Protein AF-A0A9D6IV19-F1 (afdb_monomer)

Solvent-accessible surface area (backbone atoms only — not comparable to full-atom values): 6929 Å² total; per-residue (Å²): 130,59,71,64,55,57,51,35,51,53,50,24,34,47,25,26,71,70,64,37,38,65,62,18,19,55,35,34,44,55,46,34,57,41,35,72,70,68,50,78,76,95,52,66,68,55,47,52,52,29,46,32,53,37,36,45,75,72,73,38,57,35,92,43,70,68,36,38,43,51,41,46,41,55,41,57,73,64,26,88,88,42,74,55,30,61,28,55,39,26,51,36,44,33,52,46,41,41,31,66,64,67,68,35,68,86,68,56,87,55,84,78,57,54,82,49,61,64,84,72,87,74,76,77,123

Foldseek 3Di:
DPPVLVVLVVQLLVCLQVLVLVSNLVSLLVNLVVLLVVDDDDPLVSSLVSNLVSCVVVVFHRPDLVSVLVSLLVLVVVPPPPSNNSNLLSSLSSLQSCCQSVVPVVPDPRPPNPSNDDDPPSPRD

Structure (mmCIF, N/CA/C/O backbone):
data_AF-A0A9D6IV19-F1
#
_entry.id   AF-A0A9D6IV19-F1
#
loop_
_atom_site.group_PDB
_atom_site.id
_atom_site.type_symbol
_atom_site.label_atom_id
_atom_site.label_alt_id
_atom_site.label_comp_id
_atom_site.label_asym_id
_atom_site.label_entity_id
_atom_site.label_seq_id
_atom_site.pdbx_PDB_ins_code
_atom_site.Cartn_x
_atom_site.Cartn_y
_atom_site.Cartn_z
_atom_site.occupancy
_atom_site.B_iso_or_equiv
_atom_site.auth_seq_id
_atom_site.auth_comp_id
_atom_site.auth_asym_id
_atom_site.auth_atom_id
_atom_site.pdbx_PDB_model_num
ATOM 1 N N . MET A 1 1 ? -9.250 -0.809 21.543 1.00 53.31 1 MET A N 1
ATOM 2 C CA . MET A 1 1 ? -8.467 -1.203 20.350 1.00 53.31 1 MET A CA 1
ATOM 3 C C . MET A 1 1 ? -8.721 -2.674 20.073 1.00 53.31 1 MET A C 1
ATOM 5 O O . MET A 1 1 ? -8.645 -3.464 21.007 1.00 53.31 1 MET A O 1
ATOM 9 N N . SER A 1 2 ? -9.086 -3.036 18.842 1.00 63.41 2 SER A N 1
ATOM 10 C CA . SER A 1 2 ? -9.292 -4.441 18.468 1.00 63.41 2 SER A CA 1
ATOM 11 C C . SER A 1 2 ? -7.925 -5.093 18.252 1.00 63.41 2 SER A C 1
ATOM 13 O O . SER A 1 2 ? -7.154 -4.607 17.425 1.00 63.41 2 SER A O 1
ATOM 15 N N . ARG A 1 3 ? -7.597 -6.162 18.996 1.00 72.19 3 ARG A N 1
ATOM 16 C CA . ARG A 1 3 ? -6.304 -6.877 18.874 1.00 72.19 3 ARG A CA 1
ATOM 17 C C . ARG A 1 3 ? -6.016 -7.297 17.427 1.00 72.19 3 ARG A C 1
ATOM 19 O O . ARG A 1 3 ? -4.865 -7.334 17.010 1.00 72.19 3 ARG A O 1
ATOM 26 N N . THR A 1 4 ? -7.068 -7.547 16.654 1.00 79.00 4 THR A N 1
ATOM 27 C CA . THR A 1 4 ? -6.996 -7.990 15.264 1.00 79.00 4 THR A CA 1
ATOM 28 C C . THR A 1 4 ? -6.375 -6.946 14.334 1.00 79.00 4 THR A C 1
ATOM 30 O O . THR A 1 4 ? -5.503 -7.290 13.541 1.00 79.00 4 THR A O 1
ATOM 33 N N . SER A 1 5 ? -6.753 -5.669 14.448 1.00 75.31 5 SER A N 1
ATOM 34 C CA . SER A 1 5 ? -6.236 -4.608 13.567 1.00 75.31 5 SER A CA 1
ATOM 35 C C . SER A 1 5 ? -4.749 -4.337 13.799 1.00 75.31 5 SER A C 1
ATOM 37 O O . SER A 1 5 ? -4.007 -4.068 12.859 1.00 75.31 5 SER A O 1
ATOM 39 N N . GLU A 1 6 ? -4.292 -4.457 15.045 1.00 80.56 6 GLU A N 1
ATOM 40 C CA . GLU A 1 6 ? -2.877 -4.316 15.398 1.00 80.56 6 GLU A CA 1
ATOM 41 C C . GLU A 1 6 ? -2.034 -5.488 14.870 1.00 80.56 6 GLU A C 1
ATOM 43 O O . GLU A 1 6 ? -0.923 -5.293 14.370 1.00 80.56 6 GLU A O 1
ATOM 48 N N . THR A 1 7 ? -2.569 -6.712 14.923 1.00 86.25 7 THR A N 1
ATOM 49 C CA . THR A 1 7 ? -1.923 -7.887 14.325 1.00 86.25 7 THR A CA 1
ATOM 50 C C . THR A 1 7 ? -1.811 -7.755 12.808 1.00 86.25 7 THR A C 1
ATOM 52 O O . THR A 1 7 ? -0.736 -8.009 12.265 1.00 86.25 7 THR A O 1
ATOM 55 N N . LEU A 1 8 ? -2.878 -7.327 12.125 1.00 86.56 8 LEU A N 1
ATOM 56 C CA . LEU A 1 8 ? -2.861 -7.100 10.674 1.00 86.56 8 LEU A CA 1
ATOM 57 C C . LEU A 1 8 ? -1.839 -6.035 10.285 1.00 86.56 8 LEU A C 1
ATOM 59 O O . LEU A 1 8 ? -1.040 -6.247 9.379 1.00 86.56 8 LEU A O 1
ATOM 63 N N . PHE A 1 9 ? -1.792 -4.935 11.034 1.00 85.69 9 PHE A N 1
ATOM 64 C CA . PHE A 1 9 ? -0.808 -3.883 10.827 1.00 85.69 9 PHE A CA 1
ATOM 65 C C . PHE A 1 9 ? 0.631 -4.415 10.873 1.00 85.69 9 PHE A C 1
ATOM 67 O O . PHE A 1 9 ? 1.434 -4.176 9.972 1.00 85.69 9 PHE A O 1
ATOM 74 N N . ARG A 1 10 ? 0.956 -5.170 11.928 1.00 87.12 10 ARG A N 1
ATOM 75 C CA . ARG A 1 10 ? 2.293 -5.737 12.119 1.00 87.12 10 ARG A CA 1
ATOM 76 C C . ARG A 1 10 ? 2.663 -6.698 10.995 1.00 87.12 10 ARG A C 1
ATOM 78 O O . ARG A 1 10 ? 3.783 -6.632 10.504 1.00 87.12 10 ARG A O 1
ATOM 85 N N . ARG A 1 11 ? 1.719 -7.548 10.579 1.00 90.38 11 ARG A N 1
ATOM 86 C CA . ARG A 1 11 ? 1.904 -8.488 9.467 1.00 90.38 11 ARG A CA 1
ATOM 87 C C . ARG A 1 11 ? 2.146 -7.758 8.147 1.00 90.38 11 ARG A C 1
ATOM 89 O O . ARG A 1 11 ? 3.065 -8.134 7.436 1.00 90.38 11 ARG A O 1
ATOM 96 N N . ALA A 1 12 ? 1.396 -6.695 7.856 1.00 89.56 12 ALA A N 1
ATOM 97 C CA . ALA A 1 12 ? 1.584 -5.904 6.641 1.00 89.56 12 ALA A CA 1
ATOM 98 C C . ALA A 1 12 ? 2.958 -5.215 6.611 1.00 89.56 12 ALA A C 1
ATOM 100 O O . ALA A 1 12 ? 3.670 -5.316 5.615 1.00 89.56 12 ALA A O 1
ATOM 101 N N . SER A 1 13 ? 3.369 -4.567 7.710 1.00 88.75 13 SER A N 1
ATOM 102 C CA . SER A 1 13 ? 4.720 -3.992 7.815 1.00 88.75 13 SER A CA 1
ATOM 103 C C . SER A 1 13 ? 5.807 -5.053 7.652 1.00 88.75 13 SER A C 1
ATOM 105 O O . SER A 1 13 ? 6.755 -4.827 6.909 1.00 88.75 13 SER A O 1
ATOM 107 N N . GLN A 1 14 ? 5.659 -6.208 8.305 1.00 90.38 14 GLN A N 1
ATOM 108 C CA . GLN A 1 14 ? 6.637 -7.289 8.220 1.00 90.38 14 GLN A CA 1
ATOM 109 C C . GLN A 1 14 ? 6.726 -7.868 6.804 1.00 90.38 14 GLN A C 1
ATOM 111 O O . GLN A 1 14 ? 7.829 -8.071 6.322 1.00 90.38 14 GLN A O 1
ATOM 116 N N . ALA A 1 15 ? 5.603 -8.077 6.114 1.00 91.12 15 ALA A N 1
ATOM 117 C CA . ALA A 1 15 ? 5.601 -8.565 4.735 1.00 91.12 15 ALA A CA 1
ATOM 118 C C . ALA A 1 15 ? 6.305 -7.581 3.780 1.00 91.12 15 ALA A C 1
ATOM 120 O O . ALA A 1 15 ? 7.121 -7.989 2.957 1.00 91.12 15 ALA A O 1
ATOM 121 N N . MET A 1 16 ? 6.075 -6.270 3.940 1.00 91.44 16 MET A N 1
ATOM 122 C CA . MET A 1 16 ? 6.795 -5.245 3.169 1.00 91.44 16 MET A CA 1
ATOM 123 C C . MET A 1 16 ? 8.296 -5.221 3.483 1.00 91.44 16 MET A C 1
ATOM 125 O O . MET A 1 16 ? 9.109 -5.135 2.565 1.00 91.44 16 MET A O 1
ATOM 129 N N . GLU A 1 17 ? 8.676 -5.341 4.757 1.00 89.44 17 GLU A N 1
ATOM 130 C CA . GLU A 1 17 ? 10.081 -5.416 5.186 1.00 89.44 17 GLU A CA 1
ATOM 131 C C . GLU A 1 17 ? 10.773 -6.693 4.673 1.00 89.44 17 GLU A C 1
ATOM 133 O O . GLU A 1 17 ? 11.928 -6.640 4.249 1.00 89.44 17 GLU A O 1
ATOM 138 N N . SER A 1 18 ? 10.045 -7.812 4.618 1.00 90.62 18 SER A N 1
ATOM 139 C CA . SER A 1 18 ? 10.466 -9.080 4.004 1.00 90.62 18 SER A CA 1
ATOM 140 C C . SER A 1 18 ? 10.430 -9.065 2.471 1.00 90.62 18 SER A C 1
ATOM 142 O O . SER A 1 18 ? 10.875 -10.022 1.844 1.00 90.62 18 SER A O 1
ATOM 144 N N . ARG A 1 19 ? 9.955 -7.975 1.851 1.00 89.38 19 ARG A N 1
ATOM 145 C CA . ARG A 1 19 ? 9.842 -7.779 0.391 1.00 89.38 19 ARG A CA 1
ATOM 146 C C . ARG A 1 19 ? 8.817 -8.680 -0.306 1.00 89.38 19 ARG A C 1
ATOM 148 O O . ARG A 1 19 ? 8.832 -8.793 -1.536 1.00 89.38 19 ARG A O 1
ATOM 155 N N . GLU A 1 20 ? 7.896 -9.245 0.463 1.00 91.44 20 GLU A N 1
ATOM 156 C CA . GLU A 1 20 ? 6.779 -10.071 0.009 1.00 91.44 20 GLU A CA 1
ATOM 157 C C . GLU A 1 20 ? 5.593 -9.165 -0.352 1.00 91.44 20 GLU A C 1
ATOM 159 O O . GLU A 1 20 ? 4.638 -8.997 0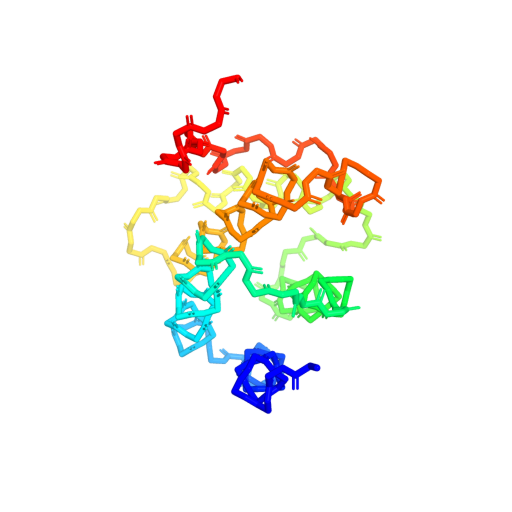.407 1.00 91.44 20 GLU A O 1
ATOM 164 N N . ALA A 1 21 ? 5.678 -8.515 -1.518 1.00 90.44 21 ALA A N 1
ATOM 165 C CA . ALA A 1 21 ? 4.700 -7.505 -1.929 1.00 90.44 21 ALA A CA 1
ATOM 166 C C . ALA A 1 21 ? 3.271 -8.063 -2.066 1.00 90.44 21 ALA A C 1
ATOM 168 O O . ALA A 1 21 ? 2.314 -7.399 -1.670 1.00 90.44 21 ALA A O 1
ATOM 169 N N . ALA A 1 22 ? 3.132 -9.292 -2.571 1.00 90.19 22 ALA A N 1
ATOM 170 C CA . ALA A 1 22 ? 1.840 -9.960 -2.712 1.00 90.19 22 ALA A CA 1
ATOM 171 C C . ALA A 1 22 ? 1.185 -10.237 -1.348 1.00 90.19 22 ALA A C 1
ATOM 173 O O . ALA A 1 22 ? 0.021 -9.892 -1.140 1.00 90.19 22 ALA A O 1
ATOM 174 N N . ASP A 1 23 ? 1.943 -10.773 -0.388 1.00 92.00 23 ASP A N 1
ATOM 175 C CA . ASP A 1 23 ? 1.435 -11.038 0.961 1.00 92.00 23 ASP A CA 1
ATOM 176 C C . ASP A 1 23 ? 1.093 -9.737 1.689 1.00 92.00 23 ASP A C 1
ATOM 178 O O . ASP A 1 23 ? 0.051 -9.633 2.341 1.00 92.00 23 ASP A O 1
ATOM 182 N N . ALA A 1 24 ? 1.918 -8.700 1.518 1.00 92.31 24 ALA A N 1
ATOM 183 C CA . ALA A 1 24 ? 1.614 -7.370 2.027 1.00 92.31 24 ALA A CA 1
ATOM 184 C C . ALA A 1 24 ? 0.294 -6.829 1.451 1.00 92.31 24 ALA A C 1
ATOM 186 O O . ALA A 1 24 ? -0.519 -6.298 2.208 1.00 92.31 24 ALA A O 1
ATOM 187 N N . ALA A 1 25 ? 0.044 -7.000 0.148 1.00 92.56 25 ALA A N 1
ATOM 188 C CA . ALA A 1 25 ? -1.183 -6.537 -0.497 1.00 92.56 25 ALA A CA 1
ATOM 189 C C . ALA A 1 25 ? -2.429 -7.211 0.102 1.00 92.56 25 ALA A C 1
ATOM 191 O O . ALA A 1 25 ? -3.391 -6.526 0.454 1.00 92.56 25 ALA A O 1
ATOM 192 N N . VAL A 1 26 ? -2.384 -8.535 0.299 1.00 92.94 26 VAL A N 1
ATOM 193 C CA . VAL A 1 26 ? -3.479 -9.307 0.914 1.00 92.94 26 VAL A CA 1
ATOM 194 C C . VAL A 1 26 ? -3.782 -8.803 2.325 1.00 92.94 26 VAL A C 1
ATOM 196 O O . VAL A 1 26 ? -4.931 -8.503 2.652 1.00 92.94 26 VAL A O 1
ATOM 199 N N . VAL A 1 27 ? -2.751 -8.649 3.160 1.00 92.62 27 VAL A N 1
ATOM 200 C CA . VAL A 1 27 ? -2.924 -8.213 4.554 1.00 92.62 27 VAL A CA 1
ATOM 201 C C . VAL A 1 27 ? -3.451 -6.774 4.629 1.00 92.62 27 VAL A C 1
ATOM 203 O O . VAL A 1 27 ? -4.248 -6.448 5.513 1.00 92.62 27 VAL A O 1
ATOM 206 N N . ILE A 1 28 ? -3.039 -5.900 3.707 1.00 90.50 28 ILE A N 1
ATOM 207 C CA . ILE A 1 28 ? -3.529 -4.519 3.651 1.00 90.50 28 ILE A CA 1
ATOM 208 C C . ILE A 1 28 ? -4.989 -4.463 3.199 1.00 90.50 28 ILE A C 1
ATOM 210 O O . ILE A 1 28 ? -5.746 -3.672 3.757 1.00 90.50 28 ILE A O 1
ATOM 214 N N . GLU A 1 29 ? -5.430 -5.313 2.271 1.00 90.31 29 GLU A N 1
ATOM 215 C CA . GLU A 1 29 ? -6.854 -5.392 1.917 1.00 90.31 29 GLU A CA 1
ATOM 216 C C . GLU A 1 29 ? -7.707 -5.948 3.076 1.00 90.31 29 GLU A C 1
ATOM 218 O O . GLU A 1 29 ? -8.811 -5.455 3.327 1.00 90.31 29 GLU A O 1
ATOM 223 N N . GLU A 1 30 ? -7.190 -6.892 3.872 1.00 90.06 30 GLU A N 1
ATOM 224 C CA . GLU A 1 30 ? -7.850 -7.323 5.117 1.00 90.06 30 GLU A CA 1
ATOM 225 C C . GLU A 1 30 ? -7.964 -6.177 6.135 1.00 90.06 30 GLU A C 1
ATOM 227 O O . GLU A 1 30 ? -9.013 -5.988 6.763 1.00 90.06 30 GLU A O 1
ATOM 232 N N . LEU A 1 31 ? -6.899 -5.384 6.288 1.00 87.75 31 LEU A N 1
ATOM 233 C CA . LEU A 1 31 ? -6.896 -4.195 7.140 1.00 87.75 31 LEU A CA 1
ATOM 234 C C . LEU A 1 31 ? -7.923 -3.169 6.647 1.00 87.75 31 LEU A C 1
ATOM 236 O O . LEU A 1 31 ? -8.726 -2.668 7.435 1.00 87.75 31 LEU A O 1
ATOM 240 N N . ASN A 1 32 ? -7.947 -2.912 5.343 1.00 86.44 32 ASN A N 1
ATOM 241 C CA . ASN A 1 32 ? -8.892 -2.027 4.675 1.00 86.44 32 ASN A CA 1
ATOM 242 C C . ASN A 1 32 ? -10.349 -2.462 4.923 1.00 86.44 32 ASN A C 1
ATOM 244 O O . ASN A 1 32 ? -11.210 -1.647 5.260 1.00 86.44 32 ASN A O 1
ATOM 248 N N . ALA A 1 33 ? -10.633 -3.766 4.873 1.00 86.31 33 ALA A N 1
ATOM 249 C CA . ALA A 1 33 ? -11.949 -4.301 5.212 1.00 86.31 33 ALA A CA 1
ATOM 250 C C . ALA A 1 33 ? -12.338 -4.067 6.685 1.00 86.31 33 ALA A C 1
ATOM 252 O O . ALA A 1 33 ? -13.518 -3.867 6.983 1.00 86.31 33 ALA A O 1
ATOM 253 N N . GLN A 1 34 ? -11.380 -4.074 7.618 1.00 83.62 34 GLN A N 1
ATOM 254 C CA . GLN A 1 34 ? -11.644 -3.737 9.026 1.00 83.62 34 GLN A CA 1
ATOM 255 C C . GLN A 1 34 ? -11.900 -2.243 9.220 1.00 83.62 34 GLN A C 1
ATOM 257 O O . GLN A 1 34 ? -12.794 -1.864 9.978 1.00 83.62 34 GLN A O 1
ATOM 262 N N . LEU A 1 35 ? -11.155 -1.401 8.505 1.00 80.31 35 LEU A N 1
ATOM 263 C CA . LEU A 1 35 ? -11.322 0.050 8.519 1.00 80.31 35 LEU A CA 1
ATOM 264 C C . LEU A 1 35 ? -12.707 0.476 8.047 1.00 80.31 35 LEU A C 1
ATOM 266 O O . LEU A 1 35 ? -13.355 1.291 8.699 1.00 80.31 35 LEU A O 1
ATOM 270 N N . ARG A 1 36 ? -13.209 -0.152 6.980 1.00 81.38 36 ARG A N 1
ATOM 271 C CA . ARG A 1 36 ? -14.578 0.063 6.482 1.00 81.38 36 ARG A CA 1
ATOM 272 C C . ARG A 1 36 ? -15.657 -0.291 7.503 1.00 81.38 36 ARG A C 1
ATOM 274 O O . ARG A 1 36 ? -16.749 0.257 7.452 1.00 81.38 36 ARG A O 1
ATOM 281 N N . LYS A 1 37 ? -15.357 -1.178 8.456 1.00 82.12 37 LYS A N 1
ATOM 282 C CA . LYS A 1 37 ? -16.251 -1.513 9.578 1.00 82.12 37 LYS A CA 1
ATOM 283 C C . LYS A 1 37 ? -16.147 -0.511 10.739 1.00 82.12 37 LYS A C 1
ATOM 285 O O . LYS A 1 37 ? -16.685 -0.776 11.810 1.00 82.12 37 LYS A O 1
ATOM 290 N N . GLY A 1 38 ? -15.431 0.601 10.561 1.00 74.62 38 GLY A N 1
ATOM 291 C CA . GLY A 1 38 ? -15.239 1.638 11.575 1.00 74.62 38 GLY A CA 1
ATOM 292 C C . GLY A 1 38 ? -14.243 1.260 12.673 1.00 74.62 38 GLY A C 1
ATOM 293 O O . GLY A 1 38 ? -14.246 1.875 13.738 1.00 74.62 38 GLY A O 1
ATOM 294 N N . GLN A 1 39 ? -13.400 0.242 12.462 1.00 73.44 39 GLN A N 1
ATOM 295 C CA . GLN A 1 39 ? -12.392 -0.114 13.459 1.00 73.44 39 GLN A CA 1
ATOM 296 C C . GLN A 1 39 ? -11.201 0.853 13.393 1.00 73.44 39 GLN A C 1
ATOM 298 O O . GLN A 1 39 ? -10.614 1.012 12.326 1.00 73.44 39 GLN A O 1
ATOM 303 N N . PRO A 1 40 ? -10.791 1.475 14.511 1.00 63.97 40 PRO A N 1
ATOM 304 C CA . PRO A 1 40 ? -9.675 2.414 14.515 1.00 63.97 40 PRO A CA 1
ATOM 305 C C . PRO A 1 40 ? -8.333 1.697 14.319 1.00 63.97 40 PRO A C 1
ATOM 307 O O . PRO A 1 40 ? -8.078 0.661 14.943 1.00 63.97 40 PRO A O 1
ATOM 310 N N . THR A 1 41 ? -7.442 2.286 13.518 1.00 65.00 41 THR A N 1
ATOM 311 C CA . THR A 1 41 ? -6.051 1.825 13.355 1.00 65.00 41 THR A CA 1
ATOM 312 C C . THR A 1 41 ? -5.055 2.933 13.701 1.00 65.00 41 THR A C 1
ATOM 314 O O . THR A 1 41 ? -5.179 4.024 13.145 1.00 65.00 41 THR A O 1
ATOM 317 N N . PRO A 1 42 ? -4.031 2.690 14.538 1.00 60.88 42 PRO A N 1
ATOM 318 C CA . PRO A 1 42 ? -3.208 3.784 15.060 1.00 60.88 42 PRO A CA 1
ATOM 319 C C . PRO A 1 42 ? -1.953 4.137 14.239 1.00 60.88 42 PRO A C 1
ATOM 321 O O . PRO A 1 42 ? -1.253 5.074 14.611 1.00 60.88 42 PRO A O 1
ATOM 324 N N . HIS A 1 43 ? -1.596 3.399 13.177 1.00 69.19 43 HIS A N 1
ATOM 325 C CA . HIS A 1 43 ? -0.198 3.394 12.703 1.00 69.19 43 HIS A CA 1
ATOM 326 C C . HIS A 1 43 ? 0.033 3.565 11.190 1.00 69.19 43 HIS A C 1
ATOM 328 O O . HIS A 1 43 ? 1.098 3.192 10.708 1.00 69.19 43 HIS A O 1
ATOM 334 N N . ILE A 1 44 ? -0.888 4.160 10.424 1.00 72.69 44 ILE A N 1
ATOM 335 C CA . ILE A 1 44 ? -0.775 4.267 8.948 1.00 72.69 44 ILE A CA 1
ATOM 336 C C . ILE A 1 44 ? 0.579 4.806 8.449 1.00 72.69 44 ILE A C 1
ATOM 338 O O . ILE A 1 44 ? 1.147 4.275 7.499 1.00 72.69 44 ILE A O 1
ATOM 342 N N . ARG A 1 45 ? 1.173 5.764 9.169 1.00 77.56 45 ARG A N 1
ATOM 343 C CA . ARG A 1 45 ? 2.506 6.312 8.889 1.00 77.56 45 ARG A CA 1
ATOM 344 C C . ARG A 1 45 ? 3.605 5.258 8.779 1.00 77.56 45 ARG A C 1
ATOM 346 O O . ARG A 1 45 ? 4.508 5.363 7.951 1.00 77.56 45 ARG A O 1
ATOM 353 N N . LYS A 1 46 ? 3.533 4.215 9.605 1.00 82.06 46 LYS A N 1
ATOM 354 C CA . LYS A 1 46 ? 4.504 3.123 9.565 1.00 82.06 46 LYS A CA 1
ATOM 355 C C . LYS A 1 46 ? 4.265 2.190 8.368 1.00 82.06 46 LYS A C 1
ATOM 357 O O . LYS A 1 46 ? 5.250 1.698 7.834 1.00 82.06 46 LYS A O 1
ATOM 362 N N . LEU A 1 47 ? 3.029 2.015 7.880 1.00 84.69 47 LEU A N 1
ATOM 363 C CA . LEU A 1 47 ? 2.790 1.309 6.604 1.00 84.69 47 LEU A CA 1
ATOM 364 C C . LEU A 1 47 ? 3.396 2.082 5.439 1.00 84.69 47 LEU A C 1
ATOM 366 O O . LEU A 1 47 ? 4.105 1.488 4.636 1.00 84.69 47 LEU A O 1
ATOM 370 N N . TRP A 1 48 ? 3.191 3.400 5.404 1.00 85.38 48 TRP A N 1
ATOM 371 C CA . TRP A 1 48 ? 3.800 4.267 4.397 1.00 85.38 48 TRP A CA 1
ATOM 372 C C . TRP A 1 48 ? 5.326 4.200 4.426 1.00 85.38 48 TRP A C 1
ATOM 374 O O . TRP A 1 48 ? 5.953 4.016 3.391 1.00 85.38 48 TRP A O 1
ATOM 384 N N . THR A 1 49 ? 5.926 4.237 5.617 1.00 87.12 49 THR A N 1
ATOM 385 C CA . THR A 1 49 ? 7.383 4.103 5.769 1.00 87.12 49 THR A CA 1
ATOM 386 C C . THR A 1 49 ? 7.890 2.743 5.273 1.00 87.12 49 THR A C 1
ATOM 388 O O . THR A 1 49 ? 8.901 2.681 4.574 1.00 87.12 49 THR A O 1
ATOM 391 N N . SER A 1 50 ? 7.206 1.644 5.618 1.00 89.94 50 SER A N 1
ATOM 392 C CA . SER A 1 50 ? 7.555 0.304 5.126 1.00 89.94 50 SER A CA 1
ATOM 393 C C . SER A 1 50 ? 7.419 0.209 3.602 1.00 89.94 50 SER A C 1
ATOM 395 O O . SER A 1 50 ? 8.267 -0.398 2.954 1.00 89.94 50 SER A O 1
ATOM 397 N N . PHE A 1 51 ? 6.398 0.846 3.024 1.00 90.44 51 PHE A N 1
ATOM 398 C CA . PHE A 1 51 ? 6.184 0.876 1.581 1.00 90.44 51 PHE A CA 1
ATOM 399 C C . PHE A 1 51 ? 7.250 1.687 0.841 1.00 90.44 51 PHE A C 1
ATOM 401 O O . PHE A 1 51 ? 7.824 1.179 -0.117 1.00 90.44 51 PHE A O 1
ATOM 408 N N . SER A 1 52 ? 7.590 2.892 1.309 1.00 89.69 52 SER A N 1
ATOM 409 C CA . SER A 1 52 ? 8.670 3.695 0.718 1.00 89.69 52 SER A CA 1
ATOM 410 C C . SER A 1 52 ? 10.001 2.941 0.717 1.00 89.69 52 SER A C 1
ATOM 412 O O . SER A 1 52 ? 10.681 2.893 -0.302 1.00 89.69 52 SER A O 1
ATOM 414 N N . ARG A 1 53 ? 10.339 2.252 1.815 1.00 91.06 53 ARG A N 1
ATOM 415 C CA . ARG A 1 53 ? 11.544 1.404 1.878 1.00 91.06 53 ARG A CA 1
ATOM 416 C C . ARG A 1 53 ? 11.502 0.238 0.896 1.00 91.06 53 ARG A C 1
ATOM 418 O O . ARG A 1 53 ? 12.527 -0.133 0.329 1.00 91.06 53 ARG A O 1
ATOM 425 N N . LEU A 1 54 ? 10.330 -0.371 0.708 1.00 92.81 54 LEU A N 1
ATOM 426 C CA . LEU A 1 54 ? 10.163 -1.425 -0.286 1.00 92.81 54 LEU A CA 1
ATOM 427 C C . LEU A 1 54 ? 10.403 -0.880 -1.698 1.00 92.81 54 LEU A C 1
ATOM 429 O O . LEU A 1 54 ? 11.123 -1.520 -2.459 1.00 92.81 54 LEU A O 1
ATOM 433 N N . LEU A 1 55 ? 9.854 0.294 -2.025 1.00 92.00 55 LEU A N 1
ATOM 434 C CA . LEU A 1 55 ? 10.090 0.970 -3.302 1.00 92.00 55 LEU A CA 1
ATOM 435 C C . LEU A 1 55 ? 11.587 1.205 -3.541 1.00 92.00 55 LEU A C 1
ATOM 437 O O . LEU A 1 55 ? 12.106 0.752 -4.561 1.00 92.00 55 LEU A O 1
ATOM 441 N N . GLU A 1 56 ? 12.297 1.789 -2.571 1.00 91.44 56 GLU A N 1
ATOM 442 C CA . GLU A 1 56 ? 13.754 1.993 -2.641 1.00 91.44 56 GLU A CA 1
ATOM 443 C C . GLU A 1 56 ? 14.502 0.680 -2.905 1.00 91.44 56 GLU A C 1
ATOM 445 O O . GLU A 1 56 ? 15.366 0.600 -3.778 1.00 91.44 56 GLU A O 1
ATOM 450 N N . HIS A 1 57 ? 14.133 -0.394 -2.202 1.00 90.56 57 HIS A N 1
ATOM 451 C CA . HIS A 1 57 ? 14.737 -1.711 -2.406 1.00 90.56 57 HIS A CA 1
ATOM 452 C C . HIS A 1 57 ? 14.454 -2.324 -3.777 1.00 90.56 57 HIS A C 1
ATOM 454 O O . HIS A 1 57 ? 15.252 -3.136 -4.247 1.00 90.56 57 HIS A O 1
ATOM 460 N N . ARG A 1 58 ? 13.331 -1.975 -4.407 1.00 89.31 58 ARG A N 1
ATOM 461 C CA . ARG A 1 58 ? 12.996 -2.398 -5.771 1.00 89.31 58 ARG A CA 1
ATOM 462 C C . ARG A 1 58 ? 13.562 -1.456 -6.841 1.00 89.31 58 ARG A C 1
ATOM 464 O O . ARG A 1 58 ? 13.336 -1.704 -8.018 1.00 89.31 58 ARG A O 1
ATOM 471 N N . GLY A 1 59 ? 14.333 -0.438 -6.448 1.00 91.19 59 GLY A N 1
ATOM 472 C CA . GLY A 1 59 ? 15.002 0.494 -7.359 1.00 91.19 59 GLY A CA 1
ATOM 473 C C . GLY A 1 59 ? 14.173 1.722 -7.737 1.00 91.19 59 GLY A C 1
ATOM 474 O O . GLY A 1 59 ? 14.577 2.461 -8.628 1.00 91.19 59 GLY A O 1
ATOM 475 N N . PHE A 1 60 ? 13.043 1.950 -7.068 1.00 91.38 60 PHE A N 1
ATOM 476 C CA . PHE A 1 60 ? 12.213 3.138 -7.247 1.00 91.38 60 PHE A CA 1
ATOM 477 C C . PHE A 1 60 ? 12.669 4.277 -6.332 1.00 91.38 60 PHE A C 1
ATOM 479 O O . PHE A 1 60 ? 13.135 4.052 -5.215 1.00 91.38 60 PHE A O 1
ATOM 486 N N . SER A 1 61 ? 12.464 5.516 -6.771 1.00 89.50 61 SER A N 1
ATOM 487 C CA . SER A 1 61 ? 12.699 6.696 -5.936 1.00 89.50 61 SER A CA 1
ATOM 488 C C . SER A 1 61 ? 11.541 6.887 -4.956 1.00 89.50 61 SER A C 1
ATOM 490 O O . SER A 1 61 ? 10.380 6.957 -5.364 1.00 89.50 61 SER A O 1
ATOM 492 N N . ALA A 1 62 ? 11.831 6.983 -3.660 1.00 87.81 62 ALA A N 1
ATOM 493 C CA . ALA A 1 62 ? 10.799 7.133 -2.631 1.00 87.81 62 ALA A CA 1
ATOM 494 C C . ALA A 1 62 ? 11.262 7.932 -1.396 1.00 87.81 62 ALA A C 1
ATOM 496 O O . ALA A 1 62 ? 10.656 7.825 -0.327 1.00 87.81 62 ALA A O 1
ATOM 497 N N . SER A 1 63 ? 12.292 8.770 -1.552 1.00 83.56 63 SER A N 1
ATOM 498 C CA . SER A 1 63 ? 12.877 9.577 -0.470 1.00 83.56 63 SER A CA 1
ATOM 499 C C . SER A 1 63 ? 12.004 10.781 -0.114 1.00 83.56 63 SER A C 1
ATOM 501 O O . SER A 1 63 ? 12.083 11.318 0.992 1.00 83.56 63 SER A O 1
ATOM 503 N N . THR A 1 64 ? 11.174 11.230 -1.060 1.00 84.94 64 THR A N 1
ATOM 504 C CA . THR A 1 64 ? 10.233 12.343 -0.890 1.00 84.94 64 THR A CA 1
ATOM 505 C C . THR A 1 64 ? 8.811 11.938 -1.294 1.00 84.94 64 THR A C 1
ATOM 507 O O . THR A 1 64 ? 8.639 11.041 -2.123 1.00 84.94 64 THR A O 1
ATOM 510 N N . PRO A 1 65 ? 7.763 12.605 -0.771 1.00 82.38 65 PRO A N 1
ATOM 511 C CA . PRO A 1 65 ? 6.381 12.353 -1.193 1.00 82.38 65 PRO A CA 1
ATOM 512 C C . PRO A 1 65 ? 6.171 12.478 -2.711 1.00 82.38 65 PRO A C 1
ATOM 514 O O . PRO A 1 65 ? 5.419 11.703 -3.302 1.00 82.38 65 PRO A O 1
ATOM 517 N N . GLN A 1 66 ? 6.863 13.421 -3.356 1.00 84.19 66 GLN A N 1
ATOM 518 C CA . GLN A 1 66 ? 6.818 13.625 -4.804 1.00 84.19 66 GLN A CA 1
ATOM 519 C C . GLN A 1 66 ? 7.426 12.442 -5.561 1.00 84.19 66 GLN A C 1
ATOM 521 O O . GLN A 1 66 ? 6.829 11.971 -6.526 1.00 84.19 66 GLN A O 1
ATOM 526 N N . GLU A 1 67 ? 8.574 11.933 -5.112 1.00 88.69 67 GLU A N 1
ATOM 527 C CA . GLU A 1 67 ? 9.198 10.738 -5.689 1.00 88.69 67 GLU A CA 1
ATOM 528 C C . GLU A 1 67 ? 8.309 9.504 -5.529 1.00 88.69 67 GLU A C 1
ATOM 530 O O . GLU A 1 67 ? 8.100 8.778 -6.497 1.00 88.69 67 GLU A O 1
ATOM 535 N N . VAL A 1 68 ? 7.700 9.317 -4.352 1.00 87.19 68 VAL A N 1
ATOM 536 C CA . VAL A 1 68 ? 6.720 8.243 -4.130 1.00 87.19 68 VAL A CA 1
ATOM 537 C C . VAL A 1 68 ? 5.556 8.365 -5.117 1.00 87.19 68 VAL A C 1
ATOM 539 O O . VAL A 1 68 ? 5.148 7.368 -5.708 1.00 87.19 68 VAL A O 1
ATOM 542 N N . CYS A 1 69 ? 5.037 9.574 -5.351 1.00 85.56 69 CYS A N 1
ATOM 543 C CA . CYS A 1 69 ? 3.9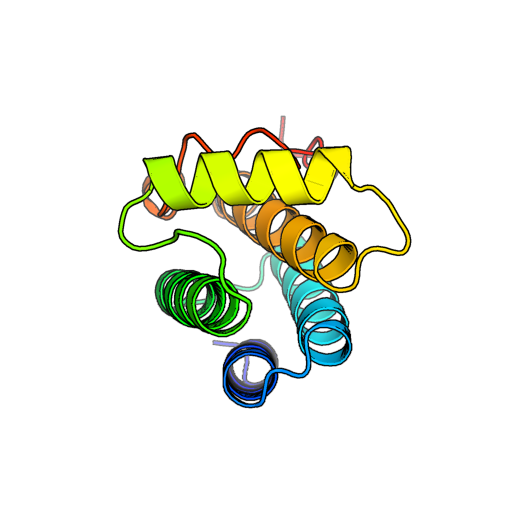70 9.795 -6.329 1.00 85.56 69 CYS A CA 1
ATOM 544 C C . CYS A 1 69 ? 4.394 9.463 -7.766 1.00 85.56 69 CYS A C 1
ATOM 546 O O . CYS A 1 69 ? 3.599 8.880 -8.505 1.00 85.56 69 CYS A O 1
ATOM 548 N N . SER A 1 70 ? 5.616 9.820 -8.167 1.00 88.94 70 SER A N 1
ATOM 549 C CA . SER A 1 70 ? 6.160 9.470 -9.486 1.00 88.94 70 SER A CA 1
ATOM 550 C C . SER A 1 70 ? 6.307 7.958 -9.642 1.00 88.94 70 SER A C 1
ATOM 552 O O . SER A 1 70 ? 5.756 7.394 -10.582 1.00 88.94 70 SER A O 1
ATOM 554 N N . SER A 1 71 ? 6.919 7.289 -8.664 1.00 91.56 71 SER A N 1
ATOM 555 C CA . SER A 1 71 ? 7.059 5.829 -8.644 1.00 91.56 71 SER A CA 1
ATOM 556 C C . SER A 1 71 ? 5.704 5.122 -8.691 1.00 91.56 71 SER A C 1
ATOM 558 O O . SER A 1 71 ? 5.531 4.129 -9.387 1.00 91.56 71 SER A O 1
ATOM 560 N N . LEU A 1 72 ? 4.691 5.655 -8.009 1.00 89.88 72 LEU A N 1
ATOM 561 C CA . LEU A 1 72 ? 3.331 5.121 -8.081 1.00 89.88 72 LEU A CA 1
ATOM 562 C C . LEU A 1 72 ? 2.676 5.312 -9.449 1.00 89.88 72 LEU A C 1
ATOM 564 O O . LEU A 1 72 ? 1.906 4.447 -9.856 1.00 89.88 72 LEU A O 1
ATOM 568 N N . ARG A 1 73 ? 2.960 6.409 -10.162 1.00 90.19 73 ARG A N 1
ATOM 569 C CA . ARG A 1 73 ? 2.513 6.566 -11.555 1.00 90.19 73 ARG A CA 1
ATOM 570 C C . ARG A 1 73 ? 3.173 5.541 -12.460 1.00 90.19 73 ARG A C 1
ATOM 572 O O . ARG A 1 73 ? 2.465 4.894 -13.214 1.00 90.19 73 ARG A O 1
ATOM 579 N N . GLU A 1 74 ? 4.475 5.324 -12.314 1.00 92.31 74 GLU A N 1
ATOM 580 C CA . GLU A 1 74 ? 5.188 4.293 -13.077 1.00 92.31 74 GLU A CA 1
ATOM 581 C C . GLU A 1 74 ? 4.601 2.895 -12.829 1.00 92.31 74 GLU A C 1
ATOM 583 O O . GLU A 1 74 ? 4.354 2.144 -13.770 1.00 92.31 74 GLU A O 1
ATOM 588 N N . ILE A 1 75 ? 4.303 2.564 -11.568 1.00 92.94 75 ILE A N 1
ATOM 589 C CA . ILE A 1 75 ? 3.649 1.300 -11.199 1.00 92.94 75 ILE A CA 1
ATOM 590 C C . ILE A 1 75 ? 2.245 1.203 -11.809 1.00 92.94 75 ILE A C 1
ATOM 592 O O . ILE A 1 75 ? 1.854 0.136 -12.282 1.00 92.94 75 ILE A O 1
ATOM 596 N N . LEU A 1 76 ? 1.469 2.292 -11.793 1.00 90.94 76 LEU A N 1
ATOM 597 C CA . LEU A 1 76 ? 0.134 2.326 -12.392 1.00 90.94 76 LEU A CA 1
ATOM 598 C C . LEU A 1 76 ? 0.198 2.105 -13.907 1.00 90.94 76 LEU A C 1
ATOM 600 O O . LEU A 1 76 ? -0.587 1.315 -14.427 1.00 90.94 76 LEU A O 1
ATOM 604 N N . ASP A 1 77 ? 1.129 2.779 -14.582 1.00 91.50 77 ASP A N 1
ATOM 605 C CA . ASP A 1 77 ? 1.328 2.702 -16.029 1.00 91.50 77 ASP A CA 1
ATOM 606 C C . ASP A 1 77 ? 1.793 1.302 -16.460 1.00 91.50 77 ASP A C 1
ATOM 608 O O . ASP A 1 77 ? 1.366 0.804 -17.502 1.00 91.50 77 ASP A O 1
ATOM 612 N N . ALA A 1 78 ? 2.611 0.632 -15.638 1.00 92.69 78 ALA A N 1
ATOM 613 C CA . ALA A 1 78 ? 2.979 -0.771 -15.838 1.00 92.69 78 ALA A CA 1
ATOM 614 C C . ALA A 1 78 ? 1.767 -1.718 -15.734 1.00 92.69 78 ALA A C 1
ATOM 616 O O . ALA A 1 78 ? 1.706 -2.733 -16.429 1.00 92.69 78 ALA A O 1
ATOM 617 N N . GLY A 1 79 ? 0.784 -1.363 -14.903 1.00 89.56 79 GLY A N 1
ATOM 618 C CA . GLY A 1 79 ? -0.518 -2.015 -14.847 1.00 89.56 79 GLY A CA 1
ATOM 619 C C . GLY A 1 79 ? -0.546 -3.380 -14.139 1.00 89.56 79 GLY A C 1
ATOM 620 O O . GLY A 1 79 ? 0.424 -3.805 -13.502 1.00 89.56 79 GLY A O 1
ATOM 621 N N . PRO A 1 80 ? -1.694 -4.084 -14.215 1.00 88.75 80 PRO A N 1
ATOM 622 C CA . PRO A 1 80 ? -1.865 -5.404 -13.615 1.00 88.75 80 PRO A CA 1
ATOM 623 C C . PRO A 1 80 ? -0.853 -6.421 -14.155 1.00 88.75 80 PRO A C 1
ATOM 625 O O . PRO A 1 80 ? -0.623 -6.498 -15.359 1.00 88.75 80 PRO A O 1
ATOM 628 N N . GLY A 1 81 ? -0.285 -7.239 -13.267 1.00 86.62 81 GLY A N 1
ATOM 629 C CA . GLY A 1 81 ? 0.797 -8.176 -13.594 1.00 86.62 81 GLY A CA 1
ATOM 630 C C . GLY A 1 81 ? 2.190 -7.648 -13.239 1.00 86.62 81 GLY A C 1
ATOM 631 O O . GLY A 1 81 ? 3.119 -8.447 -13.125 1.00 86.62 81 GLY A O 1
ATOM 632 N N . PHE A 1 82 ? 2.329 -6.342 -12.980 1.00 91.81 82 PHE A N 1
ATOM 633 C CA . PHE A 1 82 ? 3.490 -5.803 -12.281 1.00 91.81 82 PHE A CA 1
ATOM 634 C C . PHE A 1 82 ? 3.414 -6.142 -10.787 1.00 91.81 82 PHE A C 1
ATOM 636 O O . PHE A 1 82 ? 2.365 -6.036 -10.152 1.00 91.81 82 PHE A O 1
ATOM 643 N N . ASP A 1 83 ? 4.531 -6.555 -10.204 1.00 89.25 83 ASP A N 1
ATOM 644 C CA . ASP A 1 83 ? 4.569 -7.208 -8.894 1.00 89.25 83 ASP A CA 1
ATOM 645 C C . ASP A 1 83 ? 4.279 -6.284 -7.698 1.00 89.25 83 ASP A C 1
ATOM 647 O O . ASP A 1 83 ? 3.885 -6.757 -6.631 1.00 89.25 83 ASP A O 1
ATOM 651 N N . LEU A 1 84 ? 4.426 -4.968 -7.868 1.00 92.50 84 LEU A N 1
ATOM 652 C CA . LEU A 1 84 ? 4.026 -3.970 -6.871 1.00 92.50 84 LEU A CA 1
ATOM 653 C C . LEU A 1 84 ? 2.637 -3.379 -7.119 1.00 92.50 84 LEU A C 1
ATOM 655 O O . LEU A 1 84 ? 2.156 -2.625 -6.272 1.00 92.50 84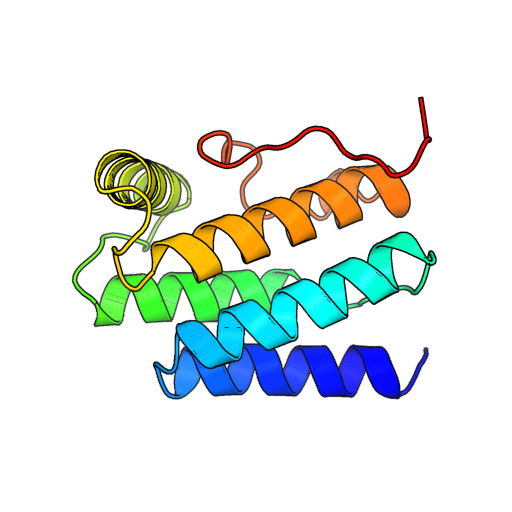 LEU A O 1
ATOM 659 N N . PHE A 1 85 ? 1.988 -3.695 -8.244 1.00 92.00 85 PHE A N 1
ATOM 660 C CA . PHE A 1 85 ? 0.725 -3.066 -8.636 1.00 92.00 85 PHE A CA 1
ATOM 661 C C . PHE A 1 85 ? -0.366 -3.269 -7.583 1.00 92.00 85 PHE A C 1
ATOM 663 O O . PHE A 1 85 ? -0.977 -2.306 -7.114 1.00 92.00 85 PHE A O 1
ATOM 670 N N . ASP A 1 86 ? -0.575 -4.515 -7.154 1.00 91.81 86 ASP A N 1
ATOM 671 C CA . ASP A 1 86 ? -1.619 -4.841 -6.182 1.00 91.81 86 ASP A CA 1
ATOM 672 C C . ASP A 1 86 ? -1.334 -4.233 -4.807 1.00 91.81 86 ASP A C 1
ATOM 674 O O . ASP A 1 86 ? -2.250 -3.740 -4.147 1.00 91.81 86 ASP A O 1
ATOM 678 N N . LEU A 1 87 ? -0.064 -4.186 -4.397 1.00 91.94 87 LEU A N 1
ATOM 679 C CA . LEU A 1 87 ? 0.336 -3.564 -3.138 1.00 91.94 87 LEU A CA 1
ATOM 680 C C . LEU A 1 87 ? 0.120 -2.047 -3.159 1.00 91.94 87 LEU A C 1
ATOM 682 O O . LEU A 1 87 ? -0.488 -1.499 -2.239 1.00 91.94 87 LEU A O 1
ATOM 686 N N . ALA A 1 88 ? 0.590 -1.375 -4.211 1.00 90.75 88 ALA A N 1
ATOM 687 C CA . ALA A 1 88 ? 0.421 0.063 -4.394 1.00 90.75 88 ALA A CA 1
ATOM 688 C C . ALA A 1 88 ? -1.066 0.451 -4.378 1.00 90.75 88 ALA A C 1
ATOM 690 O O . ALA A 1 88 ? -1.478 1.380 -3.675 1.00 90.75 88 ALA A O 1
ATOM 691 N N . ARG A 1 89 ? -1.893 -0.330 -5.080 1.00 90.06 89 ARG A N 1
ATOM 692 C CA . ARG A 1 89 ? -3.346 -0.165 -5.103 1.00 90.06 89 ARG A CA 1
ATOM 693 C C . ARG A 1 89 ? -3.988 -0.404 -3.733 1.00 90.06 89 ARG A C 1
ATOM 695 O O . ARG A 1 89 ? -4.848 0.380 -3.326 1.00 90.06 89 ARG A O 1
ATOM 702 N N . ALA A 1 90 ? -3.591 -1.457 -3.018 1.00 89.56 90 ALA A N 1
ATOM 703 C CA . ALA A 1 90 ? -4.119 -1.782 -1.692 1.00 89.56 90 ALA A CA 1
ATOM 704 C C . ALA A 1 90 ? -3.804 -0.681 -0.665 1.00 89.56 90 ALA A C 1
ATOM 706 O O . ALA A 1 90 ? -4.676 -0.276 0.108 1.00 89.56 90 ALA A O 1
ATOM 707 N N . ILE A 1 91 ? -2.584 -0.139 -0.687 1.00 87.56 91 ILE A N 1
ATOM 708 C CA . ILE A 1 91 ? -2.173 0.957 0.198 1.00 87.56 91 ILE A CA 1
ATOM 709 C C . ILE A 1 91 ? -2.984 2.222 -0.082 1.00 87.56 91 ILE A C 1
ATOM 711 O O . ILE A 1 91 ? -3.519 2.819 0.852 1.00 87.56 91 ILE A O 1
ATOM 715 N N . ALA A 1 92 ? -3.133 2.606 -1.352 1.00 85.88 92 ALA A N 1
ATOM 716 C CA . ALA A 1 92 ? -3.919 3.782 -1.720 1.00 85.88 92 ALA A CA 1
ATOM 717 C C . ALA A 1 92 ? -5.384 3.666 -1.265 1.00 85.88 92 ALA A C 1
ATOM 719 O O . ALA A 1 92 ? -5.966 4.620 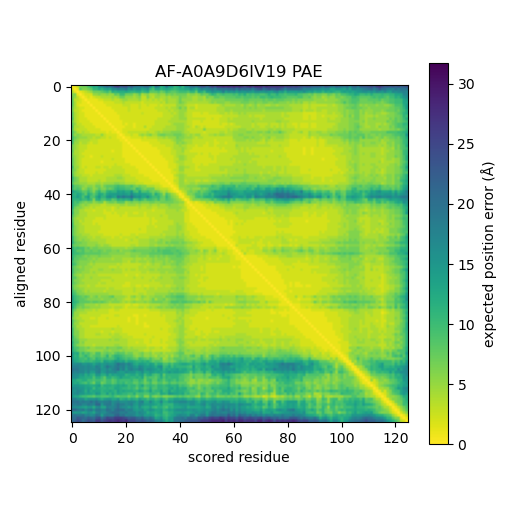-0.749 1.00 85.88 92 ALA A O 1
ATOM 720 N N . ARG A 1 93 ? -5.977 2.474 -1.393 1.00 84.69 93 ARG A N 1
ATOM 721 C CA . ARG A 1 93 ? -7.329 2.174 -0.895 1.00 84.69 93 ARG A CA 1
ATOM 722 C C . ARG A 1 93 ? -7.448 2.282 0.616 1.00 84.69 93 ARG A C 1
ATOM 724 O O . ARG A 1 93 ? -8.452 2.796 1.112 1.00 84.69 93 ARG A O 1
ATOM 731 N N . CYS A 1 94 ? -6.447 1.779 1.329 1.00 83.44 94 CYS A N 1
ATOM 732 C CA . CYS A 1 94 ? -6.375 1.863 2.779 1.00 83.44 94 CYS A CA 1
ATOM 733 C C . CYS A 1 94 ? -6.325 3.333 3.233 1.00 83.44 94 CYS A C 1
ATOM 735 O O . CYS A 1 94 ? -7.104 3.736 4.095 1.00 83.44 94 CYS A O 1
ATOM 737 N N . ASP A 1 95 ? -5.494 4.153 2.585 1.00 82.06 95 ASP A N 1
ATOM 738 C CA . ASP A 1 95 ? -5.367 5.592 2.850 1.00 82.06 95 ASP A CA 1
ATOM 739 C C . ASP A 1 95 ? -6.677 6.361 2.600 1.00 82.06 95 ASP A C 1
ATOM 741 O O . ASP A 1 95 ? -7.155 7.081 3.479 1.00 82.06 95 ASP A O 1
ATOM 745 N N . VAL A 1 96 ? -7.335 6.130 1.457 1.00 80.44 96 VAL A N 1
ATOM 746 C CA . VAL A 1 96 ? -8.655 6.717 1.148 1.00 80.44 96 VAL A CA 1
ATOM 747 C C . VAL A 1 96 ? -9.703 6.295 2.181 1.00 80.44 96 VAL A C 1
ATOM 749 O O . VAL A 1 96 ? -10.445 7.129 2.702 1.00 80.44 96 VAL A O 1
ATOM 752 N 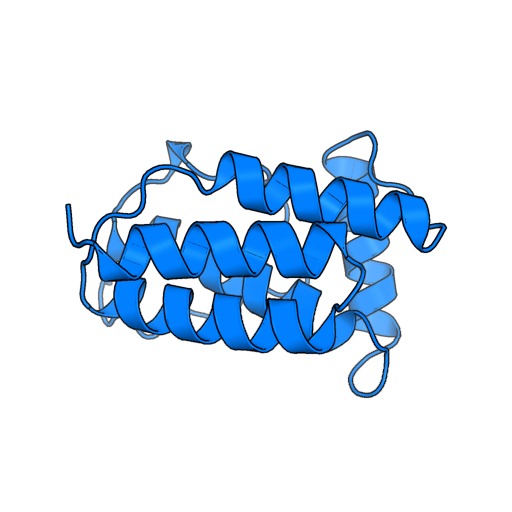N . THR A 1 97 ? -9.758 5.009 2.527 1.00 81.44 97 THR A N 1
ATOM 753 C CA . THR A 1 97 ? -10.721 4.493 3.509 1.00 81.44 97 THR A CA 1
ATOM 754 C C . THR A 1 97 ? -10.503 5.124 4.879 1.00 81.44 97 THR A C 1
ATOM 756 O O . THR A 1 97 ? -11.475 5.498 5.530 1.00 81.44 97 THR A O 1
ATOM 759 N N . LEU A 1 98 ? -9.258 5.318 5.313 1.00 77.44 98 LEU A N 1
ATOM 760 C CA . LEU A 1 98 ? -8.960 6.047 6.548 1.00 77.44 98 LEU A CA 1
ATOM 761 C C . LEU A 1 98 ? -9.467 7.482 6.502 1.00 77.44 98 LEU A C 1
ATOM 763 O O . LEU A 1 98 ? -10.113 7.943 7.447 1.00 77.44 98 LEU A O 1
ATOM 767 N N . MET A 1 99 ? -9.196 8.171 5.396 1.00 77.12 99 MET A N 1
ATOM 768 C CA . MET A 1 99 ? -9.573 9.565 5.226 1.00 77.12 99 MET A CA 1
ATOM 769 C C . MET A 1 99 ? -11.095 9.744 5.310 1.00 77.12 99 MET A C 1
ATOM 771 O O . MET A 1 99 ? -11.578 10.606 6.045 1.00 77.12 99 MET A O 1
ATOM 775 N N . HIS A 1 100 ? -11.848 8.891 4.610 1.00 75.81 100 HIS A N 1
ATOM 776 C CA . HIS A 1 100 ? -13.302 9.005 4.489 1.00 75.81 100 HIS A CA 1
ATOM 777 C C . HIS A 1 100 ? -14.078 8.318 5.623 1.00 75.81 100 HIS A C 1
ATOM 779 O O . HIS A 1 100 ? -15.016 8.906 6.157 1.00 75.81 100 HIS A O 1
ATOM 785 N N . CYS A 1 101 ? -13.695 7.106 6.037 1.00 72.88 101 CYS A N 1
ATOM 786 C CA . CYS A 1 101 ? -14.428 6.355 7.067 1.00 72.88 101 CYS A CA 1
ATOM 787 C C . CYS A 1 101 ? -14.137 6.863 8.479 1.00 72.88 101 CYS A C 1
ATOM 789 O O . CYS A 1 101 ? -15.026 6.861 9.326 1.00 72.88 101 CYS A O 1
ATOM 791 N N . LEU A 1 102 ? -12.897 7.282 8.756 1.00 69.69 102 LEU A N 1
ATOM 792 C CA . LEU A 1 102 ? -12.489 7.724 10.094 1.00 69.69 102 LEU A CA 1
ATOM 793 C C . LEU A 1 102 ? -12.384 9.251 10.218 1.00 69.69 102 LEU A C 1
ATOM 795 O O . LEU A 1 102 ? -11.981 9.739 11.272 1.00 69.69 102 LEU A O 1
ATOM 799 N N . LYS A 1 103 ? -12.745 10.008 9.165 1.00 69.00 103 LYS A N 1
ATOM 800 C CA . LYS A 1 103 ? -12.620 11.481 9.086 1.00 69.00 103 LYS A CA 1
ATOM 801 C C . LYS A 1 103 ? -11.224 11.979 9.475 1.00 69.00 103 LYS A C 1
ATOM 803 O O . LYS A 1 103 ? -11.061 13.055 10.045 1.00 69.00 103 LYS A O 1
ATOM 808 N N . ALA A 1 104 ? -10.210 11.173 9.177 1.00 64.00 104 ALA A N 1
ATOM 809 C CA . ALA A 1 104 ? -8.829 11.424 9.547 1.00 64.00 104 ALA A CA 1
ATOM 810 C C . ALA A 1 104 ? -8.100 12.126 8.392 1.00 64.00 104 ALA A C 1
ATOM 812 O O . ALA A 1 104 ? -7.096 11.638 7.888 1.00 64.00 104 ALA A O 1
ATOM 813 N N . THR A 1 105 ? -8.615 13.271 7.938 1.00 60.59 105 THR A N 1
ATOM 814 C CA . THR A 1 105 ? -8.033 14.045 6.823 1.00 60.59 105 THR A CA 1
ATOM 815 C C . THR A 1 105 ? -6.582 14.454 7.078 1.00 60.59 105 THR A C 1
ATOM 817 O O . THR A 1 105 ? -5.799 14.539 6.139 1.00 60.59 105 THR A O 1
ATOM 820 N N . SER A 1 106 ? -6.193 14.637 8.342 1.00 58.31 106 SER A N 1
ATOM 821 C CA . SER A 1 106 ? -4.808 14.897 8.757 1.00 58.31 106 SER A CA 1
ATOM 822 C C . SER A 1 106 ? -3.928 13.643 8.857 1.00 58.31 106 SER A C 1
ATOM 824 O O . SER A 1 106 ? -2.759 13.762 9.201 1.00 58.31 106 SER A O 1
ATOM 826 N N . ALA A 1 107 ? -4.475 12.444 8.633 1.00 60.03 107 ALA A N 1
ATOM 827 C CA . ALA A 1 107 ? -3.729 11.183 8.686 1.00 60.03 107 ALA A CA 1
ATOM 828 C C . ALA A 1 107 ? -3.143 10.772 7.329 1.00 60.03 107 ALA A C 1
ATOM 830 O O . ALA A 1 107 ? -2.459 9.751 7.245 1.00 60.03 107 ALA A O 1
ATOM 831 N N . ARG A 1 108 ? -3.408 11.557 6.279 1.00 66.50 108 ARG A N 1
ATOM 832 C CA . ARG A 1 108 ? -2.789 11.371 4.974 1.00 66.50 108 ARG A CA 1
ATOM 833 C C . ARG A 1 108 ? -1.326 11.775 5.042 1.00 66.50 108 ARG A C 1
ATOM 835 O O . ARG A 1 108 ? -1.017 12.951 5.205 1.00 66.50 108 ARG A O 1
ATOM 842 N N . GLU A 1 109 ? -0.438 10.800 4.890 1.00 67.38 109 GLU A N 1
ATOM 843 C CA . GLU A 1 109 ? 0.997 11.082 4.772 1.00 67.38 109 GLU A CA 1
ATOM 844 C C . GLU A 1 109 ? 1.332 11.684 3.400 1.00 67.38 109 GLU A C 1
ATOM 846 O O . GLU A 1 109 ? 2.232 12.512 3.308 1.00 67.38 109 GLU A O 1
ATOM 851 N N . ILE A 1 110 ? 0.603 11.293 2.343 1.00 71.69 110 ILE A N 1
ATOM 852 C CA . ILE A 1 110 ? 0.830 11.760 0.966 1.00 71.69 110 ILE A CA 1
ATOM 853 C C . ILE A 1 110 ? -0.517 12.132 0.321 1.00 71.69 110 ILE A C 1
ATOM 855 O O . ILE A 1 110 ? -1.171 11.290 -0.301 1.00 71.69 110 ILE A O 1
ATOM 859 N N . PRO A 1 111 ? -0.984 13.383 0.477 1.00 70.44 111 PRO A N 1
ATOM 860 C CA . PRO 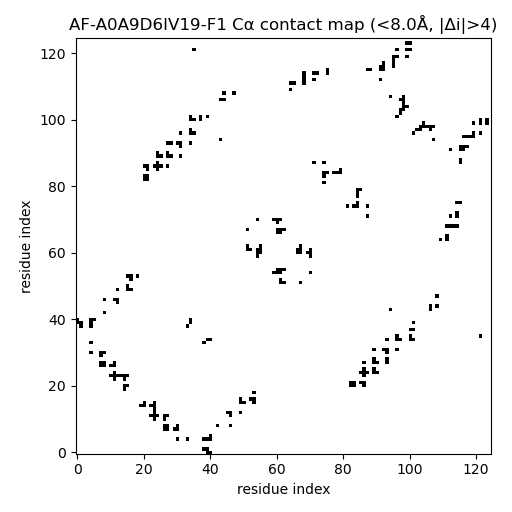A 1 111 ? -2.243 13.842 -0.109 1.00 70.44 111 PRO A CA 1
ATOM 861 C C . PRO A 1 111 ? -2.320 13.761 -1.636 1.00 70.44 111 PRO A C 1
ATOM 863 O O . PRO A 1 111 ? -3.402 13.586 -2.200 1.00 70.44 111 PRO A O 1
ATOM 866 N N . GLU A 1 112 ? -1.175 13.861 -2.302 1.00 69.25 112 GLU A N 1
ATOM 867 C CA . GLU A 1 112 ? -1.020 13.897 -3.755 1.00 69.25 112 GLU A CA 1
ATOM 868 C C . GLU A 1 112 ? -1.136 12.515 -4.410 1.00 69.25 112 GLU A C 1
ATOM 870 O O . GLU A 1 112 ? -1.108 12.405 -5.641 1.00 69.25 112 GLU A O 1
ATOM 875 N N . LEU A 1 113 ? -1.308 11.466 -3.600 1.00 69.25 113 LEU A N 1
ATOM 876 C CA . LEU A 1 113 ? -1.393 10.069 -4.005 1.00 69.25 113 LEU A CA 1
ATOM 877 C C . LEU A 1 113 ? -2.719 9.773 -4.708 1.00 69.25 113 LEU A C 1
ATOM 879 O O . LEU A 1 113 ? -3.609 9.114 -4.187 1.00 69.25 113 LEU A O 1
ATOM 883 N N . THR A 1 114 ? -2.863 10.353 -5.888 1.00 69.44 114 THR A N 1
ATOM 884 C CA . THR A 1 114 ? -3.963 10.257 -6.849 1.00 69.44 114 THR A CA 1
ATOM 885 C C . THR A 1 114 ? -3.915 9.062 -7.810 1.00 69.44 114 THR A C 1
ATOM 887 O O . THR A 1 114 ? -5.001 8.665 -8.225 1.00 69.44 114 THR A O 1
ATOM 890 N N . PRO A 1 115 ? -2.760 8.429 -8.138 1.00 69.38 115 PRO A N 1
ATOM 891 C CA . PRO A 1 115 ? -2.696 7.420 -9.207 1.00 69.38 115 PRO A CA 1
ATOM 892 C C . PRO A 1 115 ? -3.653 6.240 -9.008 1.00 69.38 115 PRO A C 1
ATOM 894 O O . PRO A 1 115 ? -4.212 5.709 -9.959 1.00 69.38 115 PRO A O 1
ATOM 897 N N . PHE A 1 116 ? -3.881 5.857 -7.755 1.00 79.12 116 PHE A N 1
ATOM 898 C CA . PHE A 1 116 ? -4.695 4.700 -7.405 1.00 79.12 116 PHE A CA 1
ATOM 899 C C . PHE A 1 116 ? -5.968 5.061 -6.643 1.00 79.12 116 PHE A C 1
ATOM 901 O O . PHE A 1 116 ? -6.595 4.143 -6.121 1.00 79.12 116 PHE A O 1
ATOM 908 N N . GLN A 1 11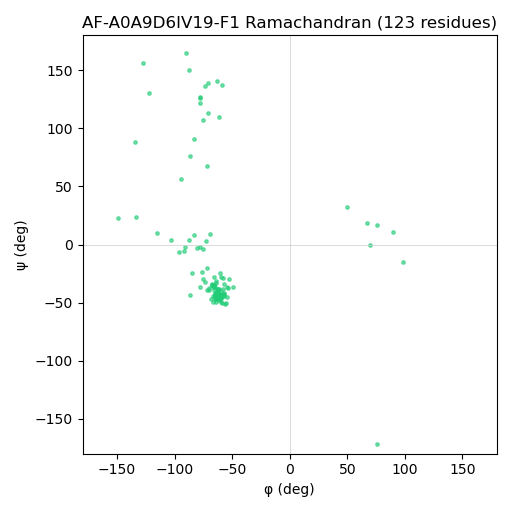7 ? -6.340 6.34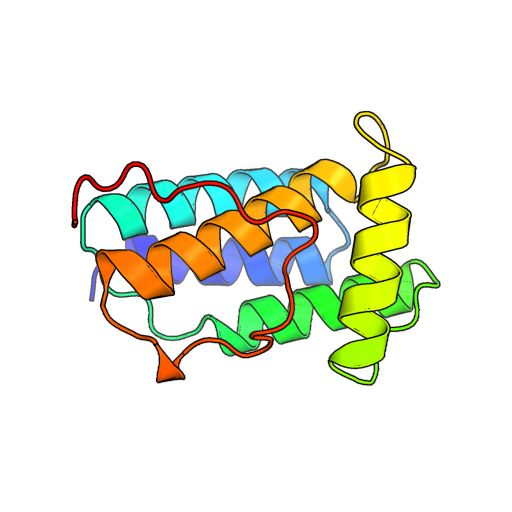8 -6.534 1.00 69.31 117 GLN A N 1
ATOM 909 C CA . GLN A 1 117 ? -7.516 6.772 -5.760 1.00 69.31 117 GLN A CA 1
ATOM 910 C C . GLN A 1 117 ? -8.789 6.149 -6.336 1.00 69.31 117 GLN A C 1
ATOM 912 O O . GLN A 1 117 ? -9.223 6.550 -7.415 1.00 69.31 117 GLN A O 1
ATOM 917 N N . PRO A 1 118 ? -9.422 5.197 -5.633 1.00 66.06 118 PRO A N 1
ATOM 918 C CA . PRO A 1 118 ? -10.778 4.794 -5.943 1.00 66.06 118 PRO A CA 1
ATOM 919 C C . PRO A 1 118 ? -11.761 5.659 -5.145 1.00 66.06 118 PRO A C 1
ATOM 921 O O . PRO A 1 118 ? -11.398 6.292 -4.150 1.00 66.06 118 PRO A O 1
ATOM 924 N N . GLU A 1 119 ? -13.031 5.648 -5.532 1.00 61.75 119 GLU A N 1
ATOM 925 C CA . GLU A 1 119 ? -14.088 6.197 -4.683 1.00 61.75 119 GLU A CA 1
ATOM 926 C C . GLU A 1 119 ? -14.182 5.380 -3.376 1.00 61.75 119 GLU A C 1
ATOM 928 O O . GLU A 1 119 ? -14.007 4.157 -3.372 1.00 61.75 119 GLU A O 1
ATOM 933 N N . CYS A 1 120 ? -14.411 6.040 -2.232 1.00 63.28 120 CYS A N 1
ATOM 934 C CA . CYS A 1 120 ? -14.707 5.312 -0.996 1.00 63.28 120 CYS A CA 1
ATOM 935 C C . CYS A 1 120 ? -16.145 4.789 -1.053 1.00 63.28 120 CYS A C 1
ATOM 937 O O . CYS A 1 120 ? -17.084 5.551 -0.839 1.00 63.28 120 CYS A O 1
ATOM 939 N N . ASP A 1 121 ? -16.323 3.479 -1.228 1.00 63.06 121 ASP A N 1
ATOM 940 C CA . ASP A 1 121 ? -17.638 2.802 -1.198 1.00 63.06 121 ASP A CA 1
ATOM 941 C C . ASP A 1 121 ? -18.291 2.761 0.200 1.00 63.06 121 ASP A C 1
ATOM 943 O O . ASP A 1 121 ? -19.282 2.074 0.436 1.00 63.06 121 ASP A O 1
ATOM 947 N N . CYS A 1 122 ? -17.730 3.478 1.170 1.00 66.69 122 CYS A N 1
ATOM 948 C CA . CYS A 1 122 ? -18.148 3.468 2.565 1.00 66.69 122 CYS A CA 1
ATOM 949 C C . CYS A 1 122 ? -19.481 4.194 2.841 1.00 66.69 122 CYS A C 1
ATOM 951 O O . CYS A 1 122 ? -19.886 4.297 3.995 1.00 66.69 122 CYS A O 1
ATOM 953 N N . GLY A 1 123 ? -20.168 4.709 1.812 1.00 54.22 123 GLY A N 1
ATOM 954 C CA . GLY A 1 123 ? -21.508 5.305 1.921 1.00 54.22 123 GLY A CA 1
ATOM 955 C C . GLY A 1 123 ? -21.581 6.646 2.665 1.00 54.22 123 GLY A C 1
ATOM 956 O O . GLY A 1 123 ? -22.659 7.227 2.772 1.00 54.22 123 GLY A O 1
ATOM 957 N N . HIS A 1 124 ? -20.455 7.166 3.157 1.00 50.28 124 HIS A N 1
ATOM 958 C CA . HIS A 1 124 ? -20.367 8.484 3.778 1.00 50.28 124 HIS A CA 1
ATOM 959 C C . HIS A 1 124 ? -20.206 9.558 2.691 1.00 50.28 124 HIS A C 1
ATOM 961 O O . HIS A 1 124 ? -19.087 9.858 2.274 1.00 50.28 124 HIS A O 1
ATOM 967 N N . ARG A 1 125 ? -21.337 10.093 2.211 1.00 42.09 125 ARG A N 1
ATOM 968 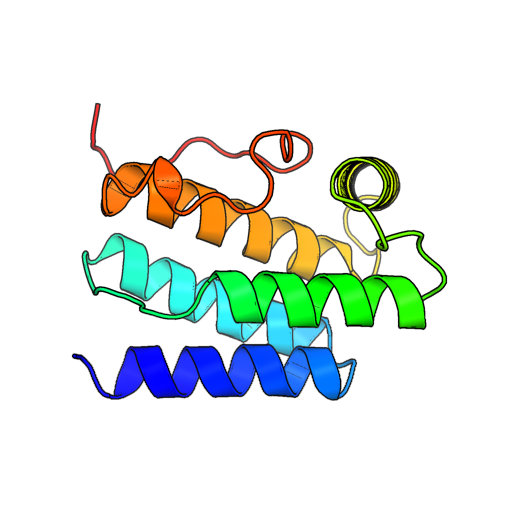C CA . ARG A 1 125 ? -21.392 11.383 1.503 1.00 42.09 125 ARG A CA 1
ATOM 969 C C . ARG A 1 125 ? -21.279 12.545 2.483 1.00 42.09 125 ARG A C 1
ATOM 971 O O . ARG A 1 125 ? -21.865 12.438 3.584 1.00 42.09 125 ARG A O 1
#

Sequence (125 aa):
MSRTSETLFRRASQAMESREAADAAVVIEELNAQLRKGQPTPHIRKLWTSFSRLLEHRGFSASTPQEVCSSLREILDAGPGFDLFDLARAIARCDVTLMHCLKATSAREIPELTPFQPECDCGHR

Nearest PDB structures (foldseek):
  3txn-assembly1_A  TM=3.211E-01  e=1.527E+00  Drosophila melanogaster
  8jri-assembly1_X  TM=3.485E-01  e=3.936E+00  Homo sapiens
  6w2v-assembly2_B  TM=3.067E-01  e=5.050E+00  synthetic construct
  5a7d-assembly2_E  TM=3.366E-01  e=6.164E+00  Drosophila melanogaster
  4jhr-assembly1_A  TM=3.415E-01  e=9.185E+00  Mus musculus

Mean predicted aligned error: 6.03 Å

pLDDT: mean 81.51, std 11.35, range [42.09, 92.94]

Secondary structure (DSSP, 8-state):
--HHHHHHHHHHHHHHHTT-HHHHHHHHHHHHHHHHTT---S-HHHHHHHHHHHHHHTT---SSHHHHHHHHHHHHHH-BTBTTHHHHHHHHHHHHHHHHHS--GGG-S-TT--TT----TT---

Radius of gyration: 13.43 Å; Cα contacts (8 Å, |Δi|>4): 162; chains: 1; bounding box: 36×26×36 Å